Protein AF-A0A530C326-F1 (afdb_monomer)

Radius of gyration: 12.74 Å; Cα contacts (8 Å, |Δi|>4): 76; chains: 1; bounding box: 29×25×32 Å

Structure (mmCIF, N/CA/C/O backbone):
data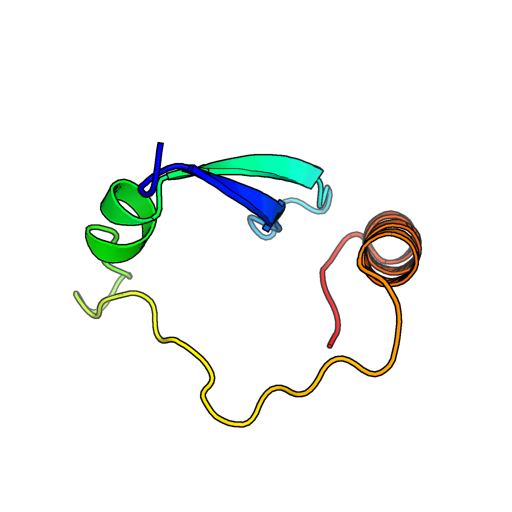_AF-A0A530C326-F1
#
_entry.id   AF-A0A530C326-F1
#
loop_
_atom_site.group_PDB
_atom_site.id
_atom_site.type_symbol
_atom_site.label_atom_id
_atom_site.label_alt_id
_atom_site.label_comp_id
_atom_site.label_asym_id
_atom_site.label_entity_id
_atom_site.label_seq_id
_atom_site.pdbx_PDB_ins_code
_atom_site.Cartn_x
_atom_site.Cartn_y
_atom_site.Cartn_z
_atom_site.occupancy
_atom_site.B_iso_or_equiv
_atom_site.auth_seq_id
_atom_site.auth_comp_id
_a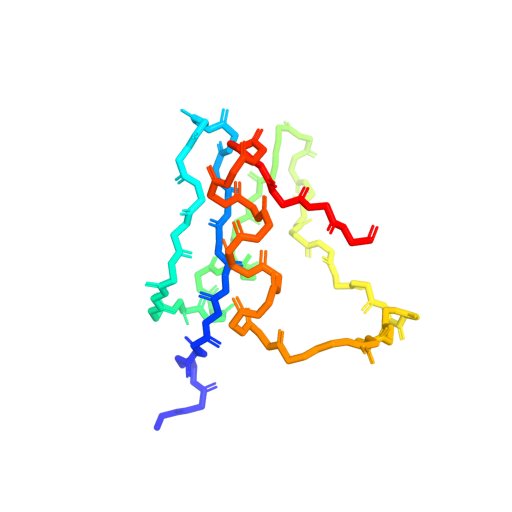tom_site.auth_asym_id
_atom_site.auth_atom_id
_atom_site.pdbx_PDB_model_num
ATOM 1 N N . ASP A 1 1 ? 7.858 -1.265 15.982 1.00 71.06 1 ASP A N 1
ATOM 2 C CA . ASP A 1 1 ? 6.561 -0.576 16.008 1.00 71.06 1 ASP A CA 1
ATOM 3 C C . ASP A 1 1 ? 5.591 -1.410 15.184 1.00 71.06 1 ASP A C 1
ATOM 5 O O . ASP A 1 1 ? 6.029 -1.930 14.166 1.00 71.06 1 ASP A O 1
ATOM 9 N N . LEU A 1 2 ? 4.366 -1.641 15.656 1.00 85.81 2 LEU A N 1
ATOM 10 C CA . LEU A 1 2 ? 3.354 -2.419 14.923 1.00 85.81 2 LEU A CA 1
ATOM 11 C C . LEU A 1 2 ? 2.499 -1.533 14.004 1.00 85.81 2 LEU A C 1
ATOM 13 O O . LEU A 1 2 ? 1.759 -2.069 13.185 1.00 85.81 2 LEU A O 1
ATOM 17 N N . ASP A 1 3 ? 2.594 -0.205 14.139 1.00 95.69 3 ASP A N 1
ATOM 18 C CA . ASP A 1 3 ? 1.830 0.738 13.320 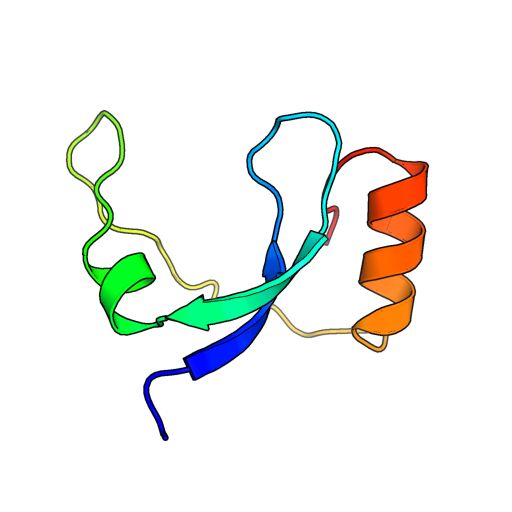1.00 95.69 3 ASP A CA 1
ATOM 19 C C . ASP A 1 3 ? 2.471 1.000 11.953 1.00 95.69 3 ASP A C 1
ATOM 21 O O . ASP A 1 3 ? 1.771 1.257 10.981 1.00 95.69 3 ASP A O 1
ATOM 25 N N . ILE A 1 4 ? 3.800 0.917 11.856 1.00 96.44 4 ILE A N 1
ATOM 26 C CA . ILE A 1 4 ? 4.523 1.218 10.619 1.00 96.44 4 ILE A CA 1
ATOM 27 C C . ILE A 1 4 ? 4.733 -0.052 9.797 1.00 96.44 4 ILE A C 1
ATOM 29 O O . ILE A 1 4 ? 5.419 -0.981 10.227 1.00 96.44 4 ILE A O 1
ATOM 33 N N . ALA A 1 5 ? 4.193 -0.058 8.583 1.00 95.06 5 ALA A N 1
ATOM 34 C CA . ALA A 1 5 ? 4.463 -1.060 7.562 1.00 95.06 5 ALA A CA 1
ATOM 35 C C . ALA A 1 5 ? 5.422 -0.506 6.498 1.00 95.06 5 ALA A C 1
ATOM 37 O O . ALA A 1 5 ? 5.515 0.702 6.300 1.00 95.06 5 ALA A O 1
ATOM 38 N N . PHE A 1 6 ? 6.113 -1.393 5.781 1.00 95.56 6 PHE A N 1
ATOM 39 C CA . PHE A 1 6 ? 6.902 -1.043 4.600 1.00 95.56 6 PHE A CA 1
ATOM 40 C C . PHE A 1 6 ? 6.224 -1.616 3.356 1.00 95.56 6 PHE A C 1
ATOM 42 O O . PHE A 1 6 ? 5.915 -2.809 3.323 1.00 95.56 6 PHE A O 1
ATOM 49 N N . GLY A 1 7 ? 5.976 -0.787 2.344 1.00 95.31 7 GLY A N 1
ATOM 50 C CA . GLY A 1 7 ? 5.167 -1.190 1.197 1.00 95.31 7 GLY A CA 1
ATOM 51 C C . GLY A 1 7 ? 5.329 -0.310 -0.036 1.00 95.31 7 GLY A C 1
ATOM 52 O O . GLY A 1 7 ? 6.001 0.720 -0.012 1.00 95.31 7 GLY A O 1
ATOM 53 N N . LEU A 1 8 ? 4.705 -0.761 -1.125 1.00 97.44 8 LEU A N 1
ATOM 54 C CA . LEU A 1 8 ? 4.574 -0.035 -2.385 1.00 97.44 8 LEU A CA 1
ATOM 55 C C . LEU A 1 8 ? 3.265 0.755 -2.360 1.00 97.44 8 LEU A C 1
ATOM 57 O O . LEU A 1 8 ? 2.198 0.165 -2.207 1.00 97.44 8 LEU A O 1
ATOM 61 N N . CYS A 1 9 ? 3.354 2.070 -2.518 1.00 96.06 9 CYS A N 1
ATOM 62 C CA . CYS A 1 9 ? 2.223 2.987 -2.477 1.00 96.06 9 CYS A CA 1
ATOM 63 C C . CYS A 1 9 ? 2.074 3.709 -3.815 1.00 96.06 9 CYS A C 1
ATOM 65 O O . CYS A 1 9 ? 3.058 4.063 -4.461 1.00 96.06 9 CYS A O 1
ATOM 67 N N . ASP A 1 10 ? 0.834 3.955 -4.219 1.00 95.38 10 ASP A N 1
ATOM 68 C CA . ASP A 1 10 ? 0.506 4.702 -5.428 1.00 95.38 10 ASP A CA 1
ATOM 69 C C . ASP A 1 10 ? -0.654 5.647 -5.134 1.00 95.38 10 ASP A C 1
ATOM 71 O O . ASP A 1 10 ? -1.733 5.222 -4.724 1.00 95.38 10 ASP A O 1
ATOM 75 N N . LEU A 1 11 ? -0.406 6.942 -5.324 1.00 91.31 11 LEU A N 1
ATOM 76 C CA . LEU A 1 11 ? -1.382 8.009 -5.104 1.00 91.31 11 LEU A CA 1
ATOM 77 C C . LEU A 1 11 ? -2.107 8.418 -6.397 1.00 91.31 11 LEU A C 1
ATOM 79 O O . LEU A 1 11 ? -2.819 9.420 -6.414 1.00 91.31 11 LEU A O 1
ATOM 83 N N . GLY A 1 12 ? -1.907 7.684 -7.496 1.00 92.19 12 GLY A N 1
ATOM 84 C CA . GLY A 1 12 ? -2.475 8.002 -8.805 1.00 92.19 12 GLY A CA 1
ATOM 85 C C . GLY A 1 12 ? -1.788 9.178 -9.506 1.00 92.19 12 GLY A C 1
ATOM 86 O O . GLY A 1 12 ? -2.354 9.753 -10.433 1.00 92.19 12 GLY A O 1
ATOM 87 N N . LEU A 1 13 ? -0.576 9.545 -9.073 1.00 94.94 13 LEU A N 1
ATOM 88 C CA . LEU A 1 13 ? 0.194 10.682 -9.601 1.00 94.94 13 LEU A CA 1
ATOM 89 C C . LEU A 1 13 ? 1.186 10.294 -10.710 1.00 94.94 13 LEU A C 1
ATOM 91 O O . LEU A 1 13 ? 1.941 11.137 -11.186 1.00 94.94 13 LEU A O 1
ATOM 95 N N . GLY A 1 14 ? 1.206 9.024 -11.126 1.00 96.00 14 GLY A N 1
ATOM 96 C CA . GLY A 1 14 ? 2.153 8.522 -12.127 1.00 96.00 14 GLY A CA 1
ATOM 97 C C . GLY A 1 14 ? 3.513 8.106 -11.555 1.00 96.00 14 GLY A C 1
ATOM 98 O O . GLY A 1 14 ? 4.379 7.665 -12.308 1.00 96.00 14 GLY A O 1
ATOM 99 N N . CYS A 1 15 ? 3.711 8.235 -10.241 1.00 95.75 15 CYS A N 1
ATOM 100 C CA . CYS A 1 15 ? 4.960 7.925 -9.546 1.00 95.75 15 CYS A CA 1
ATOM 101 C C . CYS A 1 15 ? 4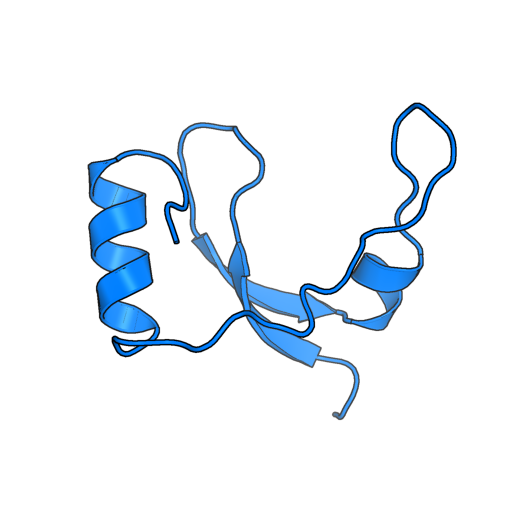.716 7.045 -8.302 1.00 95.75 15 CYS A C 1
ATOM 103 O O . CYS A 1 15 ? 4.667 7.557 -7.187 1.00 95.75 15 CYS A O 1
ATOM 105 N N . PRO A 1 16 ? 4.539 5.721 -8.467 1.00 97.12 16 PRO A N 1
ATOM 106 C CA . PRO A 1 16 ? 4.475 4.793 -7.340 1.00 97.12 16 PRO A CA 1
ATOM 107 C C . PRO A 1 16 ? 5.803 4.726 -6.576 1.00 97.12 16 PRO A C 1
ATOM 109 O O . PRO A 1 16 ? 6.879 4.723 -7.182 1.00 97.12 16 PRO A O 1
ATOM 112 N N . GLU A 1 17 ? 5.736 4.609 -5.251 1.00 96.00 17 GLU A N 1
ATOM 113 C CA . GLU A 1 17 ? 6.887 4.722 -4.349 1.00 96.00 17 GLU A CA 1
ATOM 114 C C . GLU A 1 17 ? 6.965 3.571 -3.342 1.00 96.00 17 GLU A C 1
ATOM 116 O O . GLU A 1 17 ? 5.956 3.031 -2.898 1.00 96.00 17 GLU A O 1
ATOM 121 N N . ILE A 1 18 ? 8.191 3.209 -2.959 1.00 97.19 18 ILE A N 1
ATOM 122 C CA . ILE A 1 18 ? 8.469 2.248 -1.888 1.00 97.19 18 ILE A CA 1
ATOM 123 C C . ILE A 1 18 ? 8.853 3.029 -0.635 1.00 97.19 18 ILE A C 1
ATOM 125 O O . ILE A 1 18 ? 9.776 3.844 -0.683 1.00 97.19 18 ILE A O 1
ATOM 129 N N . GLY A 1 19 ? 8.195 2.752 0.487 1.00 95.62 19 GLY A N 1
ATOM 130 C CA . GLY A 1 19 ? 8.461 3.471 1.726 1.00 95.62 19 GLY A CA 1
ATOM 131 C C . GLY A 1 19 ? 7.720 2.924 2.936 1.00 95.62 19 GLY A C 1
ATOM 132 O O . GLY A 1 19 ? 7.077 1.876 2.887 1.00 95.62 19 GLY A O 1
ATOM 133 N N . ASN A 1 20 ? 7.850 3.657 4.040 1.00 96.12 20 ASN A N 1
ATOM 134 C CA . ASN A 1 20 ? 7.119 3.387 5.271 1.00 96.12 20 ASN A CA 1
ATOM 135 C C . ASN A 1 20 ? 5.729 4.026 5.212 1.00 96.12 20 ASN A C 1
ATOM 137 O O . ASN A 1 20 ? 5.582 5.137 4.708 1.00 96.12 20 ASN A O 1
ATOM 141 N N . VAL A 1 21 ? 4.737 3.351 5.781 1.00 94.50 21 VAL A N 1
ATOM 142 C CA . VAL A 1 21 ? 3.357 3.823 5.874 1.00 94.50 21 VAL A CA 1
ATOM 143 C C . VAL A 1 21 ? 2.789 3.513 7.255 1.00 94.50 21 VAL A C 1
ATOM 145 O O . VAL A 1 21 ? 3.044 2.440 7.801 1.00 94.50 21 VAL A O 1
ATOM 148 N N . SER A 1 22 ? 2.023 4.444 7.822 1.00 94.94 22 SER A N 1
ATOM 149 C CA . SER A 1 22 ? 1.290 4.219 9.067 1.00 94.94 22 SER A CA 1
ATOM 150 C C . SER A 1 22 ? -0.046 3.525 8.787 1.00 94.94 22 SER A C 1
ATOM 152 O O . SER A 1 22 ? -0.871 3.999 8.001 1.00 94.94 22 SER A O 1
ATOM 154 N N . LEU A 1 23 ? -0.271 2.385 9.439 1.00 94.56 23 LEU A N 1
ATOM 155 C CA . LEU A 1 23 ? -1.521 1.634 9.361 1.00 94.56 23 LEU A CA 1
ATOM 156 C C . LEU A 1 23 ? -2.668 2.396 10.033 1.00 94.56 23 LEU A C 1
ATOM 158 O O . LEU A 1 23 ? -3.795 2.363 9.532 1.00 94.56 23 LEU A O 1
ATOM 162 N N . SER A 1 24 ? -2.398 3.109 11.129 1.00 95.12 24 SER A N 1
ATOM 163 C CA . SER A 1 24 ? -3.389 3.967 11.778 1.00 95.12 24 SER A CA 1
ATOM 164 C C . SER A 1 24 ? -3.819 5.123 10.873 1.00 95.12 24 SER A C 1
ATOM 166 O O . SER A 1 24 ? -5.026 5.323 10.715 1.00 95.12 24 SER A O 1
ATOM 168 N N . GLU A 1 25 ? -2.887 5.799 10.191 1.00 94.69 25 GLU A N 1
ATOM 169 C CA . GLU A 1 25 ? -3.223 6.823 9.192 1.00 94.69 25 GLU A CA 1
ATOM 170 C C . GLU A 1 25 ? -4.067 6.244 8.052 1.00 94.69 25 GLU A C 1
ATOM 172 O O . GLU A 1 25 ? -5.145 6.771 7.769 1.00 94.69 25 GLU A O 1
ATOM 177 N N . LEU A 1 26 ? -3.649 5.117 7.457 1.00 93.56 26 LEU A N 1
ATOM 178 C CA . LEU A 1 26 ? -4.419 4.437 6.405 1.00 93.56 26 LEU A CA 1
ATOM 179 C C . LEU A 1 26 ? -5.846 4.097 6.858 1.00 93.56 26 LEU A C 1
ATOM 181 O O . LEU A 1 26 ? -6.799 4.302 6.108 1.00 93.56 26 LEU A O 1
ATOM 185 N N . SER A 1 27 ? -6.015 3.612 8.090 1.00 93.75 27 SER A N 1
ATOM 186 C CA . SER A 1 27 ? -7.331 3.258 8.642 1.00 93.75 27 SER A CA 1
ATOM 187 C C . SER A 1 27 ? -8.228 4.474 8.927 1.00 93.75 27 SER A C 1
ATOM 189 O O . SER A 1 27 ? -9.462 4.371 8.917 1.00 93.75 27 SER A O 1
ATOM 191 N N . ALA A 1 28 ? -7.623 5.639 9.173 1.00 95.88 28 ALA A N 1
ATOM 192 C CA . ALA A 1 28 ? -8.317 6.894 9.430 1.00 95.88 28 ALA A CA 1
ATOM 193 C C . ALA A 1 28 ? -8.756 7.604 8.139 1.00 95.88 28 ALA A C 1
ATOM 195 O O . ALA A 1 28 ? -9.700 8.397 8.181 1.00 95.88 28 ALA A O 1
ATOM 196 N N . LEU A 1 29 ? -8.131 7.298 6.995 1.00 94.19 29 LEU A N 1
ATOM 197 C CA . LEU A 1 29 ? -8.498 7.876 5.703 1.00 94.19 29 LEU A CA 1
ATOM 198 C C . LEU A 1 29 ? -9.970 7.622 5.366 1.00 94.19 29 LEU A C 1
ATOM 200 O O . LEU A 1 29 ? -10.529 6.548 5.612 1.00 94.19 29 LEU A O 1
ATOM 204 N N . ARG A 1 30 ? -10.605 8.640 4.788 1.00 95.88 30 ARG A N 1
ATOM 205 C CA . ARG A 1 30 ? -11.979 8.584 4.292 1.00 95.88 30 ARG A CA 1
ATOM 206 C C . ARG A 1 30 ? -12.004 9.065 2.851 1.00 95.88 30 ARG A C 1
ATOM 208 O O . ARG A 1 30 ? -11.530 10.158 2.554 1.00 95.88 30 ARG A O 1
ATOM 215 N N . GLY A 1 31 ? -12.544 8.233 1.964 1.00 91.75 31 GLY A N 1
ATOM 216 C CA . GLY A 1 31 ? -12.755 8.587 0.564 1.00 91.75 31 GLY A CA 1
ATOM 217 C C . GLY A 1 31 ? -13.867 9.625 0.392 1.00 91.75 31 GLY A C 1
ATOM 218 O O . GLY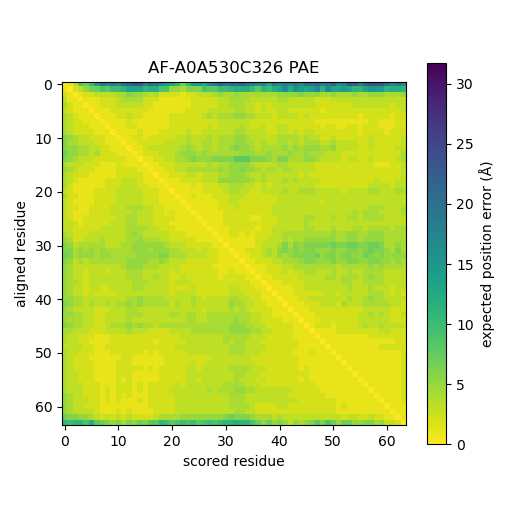 A 1 31 ? -14.521 10.030 1.351 1.00 91.75 31 GLY A O 1
ATOM 219 N N . GLN A 1 32 ? -14.137 10.017 -0.856 1.00 93.88 32 GLN A N 1
ATOM 220 C CA . GLN A 1 32 ? -15.145 11.041 -1.185 1.00 93.88 32 GLN A CA 1
ATOM 221 C C . GLN A 1 32 ? -16.556 10.713 -0.662 1.00 93.88 32 GLN A C 1
ATOM 223 O O . GLN A 1 32 ? -17.323 11.618 -0.355 1.00 93.88 32 GLN A O 1
ATOM 228 N N . LEU A 1 33 ? -16.88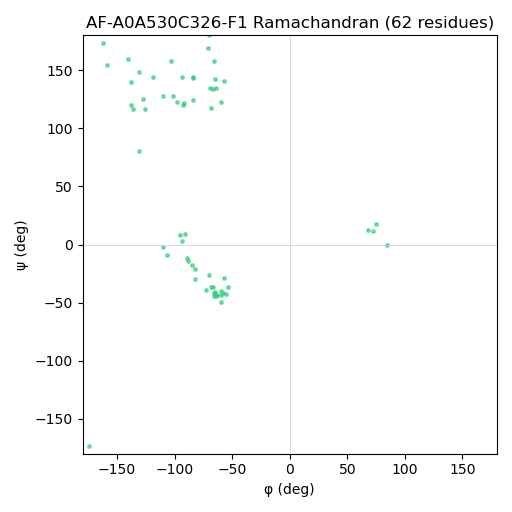7 9.424 -0.529 1.00 96.06 33 LEU A N 1
ATOM 229 C CA . LEU A 1 33 ? -18.166 8.951 0.012 1.00 96.06 33 LEU A CA 1
ATOM 230 C C . LEU A 1 33 ? -18.144 8.724 1.536 1.00 96.06 33 LEU A C 1
ATOM 232 O O . LEU A 1 33 ? -19.070 8.135 2.081 1.00 96.06 33 LEU A O 1
ATOM 236 N N . GLY A 1 34 ? -17.079 9.133 2.232 1.00 96.00 34 GLY A N 1
ATOM 237 C CA . GLY A 1 34 ? -16.916 8.896 3.669 1.00 96.00 34 GLY A CA 1
ATOM 238 C C . GLY A 1 34 ? -16.606 7.440 4.038 1.00 96.00 34 GLY A C 1
ATOM 239 O O . GLY A 1 34 ? -16.664 7.088 5.214 1.00 96.00 34 GLY A O 1
ATOM 240 N N . LEU A 1 35 ? -16.278 6.592 3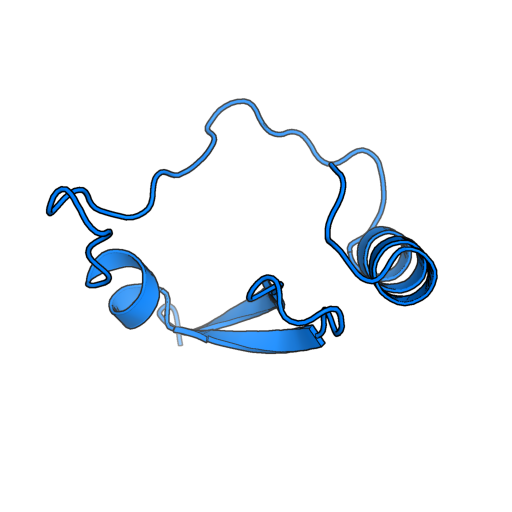.061 1.00 96.19 35 LEU A N 1
ATOM 241 C CA . LEU A 1 35 ? -15.915 5.191 3.286 1.00 96.19 35 LEU A CA 1
ATOM 242 C C . LEU A 1 35 ? -14.429 5.059 3.661 1.00 96.19 35 LEU A C 1
ATOM 244 O O . LEU A 1 35 ? -13.612 5.836 3.153 1.00 96.19 35 LEU A O 1
ATOM 248 N N . PRO A 1 36 ? -14.068 4.118 4.554 1.00 96.00 36 PRO A N 1
ATOM 249 C CA . PRO A 1 36 ? -12.676 3.839 4.888 1.00 96.00 36 PRO A CA 1
ATOM 250 C C . PRO A 1 36 ? -11.950 3.139 3.732 1.00 96.00 36 PRO A C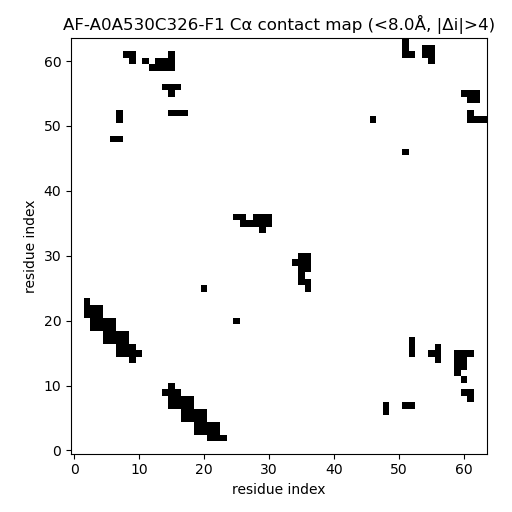 1
ATOM 252 O O . PRO A 1 36 ? -12.572 2.662 2.785 1.00 96.00 36 PRO A O 1
ATOM 255 N N . VAL A 1 37 ? -10.625 3.042 3.840 1.00 93.62 37 VAL A N 1
ATOM 256 C CA . VAL A 1 37 ? -9.830 2.150 2.986 1.00 93.62 37 VAL A CA 1
ATOM 257 C C . VAL A 1 37 ? -10.219 0.697 3.268 1.00 93.62 37 VAL A C 1
ATOM 259 O O . VAL A 1 37 ? -10.325 0.287 4.426 1.00 93.62 37 VAL A O 1
ATOM 262 N N . GLU A 1 38 ? -10.417 -0.085 2.210 1.00 93.94 38 GLU A N 1
ATOM 263 C CA . GLU A 1 38 ? -10.715 -1.512 2.306 1.00 93.94 38 GLU A CA 1
ATOM 264 C C . GLU A 1 38 ? -9.440 -2.350 2.205 1.00 93.94 38 GLU A C 1
ATOM 266 O O . GLU A 1 38 ? -8.513 -2.029 1.460 1.00 93.94 38 GLU A O 1
ATOM 271 N N . ARG A 1 39 ? -9.404 -3.458 2.951 1.00 93.00 39 ARG A N 1
ATOM 272 C CA . ARG A 1 39 ? -8.358 -4.472 2.825 1.00 93.00 39 ARG A CA 1
ATOM 273 C C . ARG A 1 39 ? -8.869 -5.611 1.958 1.00 93.00 39 ARG A C 1
ATOM 275 O O . ARG A 1 39 ? -9.841 -6.266 2.332 1.00 93.00 39 ARG A O 1
ATOM 282 N N . ASP A 1 40 ? -8.161 -5.900 0.874 1.00 94.50 40 ASP A N 1
ATOM 283 C CA . ASP A 1 40 ? -8.410 -7.106 0.090 1.00 94.50 40 ASP A CA 1
ATOM 284 C C . ASP A 1 40 ? -7.996 -8.351 0.899 1.00 94.50 40 ASP A C 1
ATOM 286 O O . ASP A 1 40 ? -6.840 -8.506 1.298 1.00 94.50 40 ASP A O 1
ATOM 290 N N . LEU A 1 41 ? -8.969 -9.216 1.198 1.00 95.94 41 LEU A N 1
ATOM 291 C CA . LEU A 1 41 ? -8.768 -10.452 1.960 1.00 95.94 41 LEU A CA 1
ATOM 292 C C . LEU A 1 41 ? -8.304 -11.625 1.094 1.00 95.94 41 LEU A C 1
ATOM 294 O O . LEU A 1 41 ? -7.833 -12.622 1.640 1.00 95.94 41 LEU A O 1
ATOM 298 N N . TYR A 1 42 ? -8.474 -11.521 -0.221 1.00 95.81 42 TYR A N 1
ATOM 299 C CA . TYR A 1 42 ? -8.224 -12.597 -1.175 1.00 95.81 42 TYR A CA 1
ATOM 300 C C . TYR A 1 42 ? -6.995 -12.331 -2.043 1.00 95.81 42 TYR A C 1
ATOM 302 O O . TYR A 1 42 ? -6.607 -13.193 -2.832 1.00 95.81 42 TYR A O 1
ATOM 310 N N . PHE A 1 43 ? -6.353 -11.174 -1.867 1.00 95.06 43 PHE A N 1
ATOM 311 C CA . PHE A 1 43 ? -5.058 -10.897 -2.463 1.00 95.06 43 PHE A CA 1
ATOM 312 C C . PHE A 1 43 ? -4.011 -11.918 -1.991 1.00 95.06 43 PHE A C 1
ATOM 314 O O . PHE A 1 43 ? -3.738 -12.062 -0.797 1.00 95.06 43 PHE A O 1
ATOM 321 N N . SER A 1 44 ? -3.395 -12.602 -2.955 1.00 96.06 44 SER A N 1
ATOM 322 C CA . SER A 1 44 ? -2.262 -13.498 -2.748 1.00 96.06 44 SER A CA 1
ATOM 323 C C . SER A 1 44 ? -1.136 -13.064 -3.672 1.00 96.06 44 SER A C 1
ATOM 325 O O . SER A 1 44 ? -1.280 -13.130 -4.890 1.00 96.06 44 SER A O 1
ATOM 327 N N . ALA A 1 45 ? -0.015 -12.638 -3.094 1.00 94.62 45 ALA A N 1
ATOM 328 C CA . ALA A 1 45 ? 1.144 -12.217 -3.868 1.00 94.62 45 ALA A CA 1
ATOM 329 C C . ALA A 1 45 ? 1.771 -13.404 -4.618 1.00 94.62 45 ALA A C 1
ATOM 331 O O . ALA A 1 45 ? 2.002 -14.465 -4.034 1.00 94.62 45 ALA A O 1
ATOM 332 N N . ASP A 1 46 ? 2.079 -13.202 -5.897 1.00 96.62 46 ASP A N 1
ATOM 333 C CA . ASP A 1 46 ? 2.743 -14.171 -6.777 1.00 96.62 46 ASP A CA 1
ATOM 334 C C . ASP A 1 46 ? 4.209 -13.811 -7.080 1.00 96.62 46 ASP A C 1
ATOM 336 O O . ASP A 1 46 ? 4.954 -14.632 -7.615 1.00 96.62 46 ASP A O 1
ATOM 340 N N . LYS A 1 47 ? 4.644 -12.608 -6.689 1.00 96.75 47 LYS A N 1
ATOM 341 C CA . LYS A 1 47 ? 6.014 -12.096 -6.838 1.00 96.75 47 LYS A CA 1
ATOM 342 C C . LYS A 1 47 ? 6.456 -11.300 -5.602 1.00 96.75 47 LYS A C 1
ATOM 344 O O . LYS A 1 47 ? 5.614 -10.865 -4.812 1.00 96.75 47 LYS A O 1
ATOM 349 N N . PRO A 1 48 ? 7.769 -11.112 -5.373 1.00 97.12 48 PRO A N 1
ATOM 350 C CA . PRO A 1 48 ? 8.254 -10.271 -4.282 1.00 97.12 48 PRO A CA 1
ATOM 351 C C . PRO A 1 48 ? 7.882 -8.794 -4.489 1.00 97.12 48 PRO A C 1
ATOM 353 O O . PRO A 1 48 ? 7.687 -8.325 -5.611 1.00 97.12 48 PRO A O 1
ATOM 356 N N . LEU A 1 49 ? 7.861 -8.026 -3.393 1.00 96.56 49 LEU A N 1
ATOM 357 C CA . LEU A 1 49 ? 7.543 -6.590 -3.405 1.00 96.56 49 LEU A CA 1
ATOM 358 C C . LEU A 1 49 ? 8.409 -5.788 -4.393 1.00 96.56 49 LEU A C 1
ATOM 360 O O . LEU A 1 49 ? 7.917 -4.858 -5.027 1.00 96.56 49 LEU A O 1
ATOM 364 N N . SER A 1 50 ? 9.685 -6.155 -4.543 1.00 96.81 50 SER A N 1
ATOM 365 C CA . SER A 1 50 ? 10.612 -5.512 -5.480 1.00 96.81 50 SER A CA 1
ATOM 366 C C . SER A 1 50 ? 10.141 -5.602 -6.930 1.00 96.81 50 SER A C 1
ATOM 368 O O . SER A 1 50 ? 10.225 -4.618 -7.657 1.00 96.81 50 SER A O 1
ATOM 370 N N . GLU A 1 51 ? 9.589 -6.745 -7.340 1.00 98.00 51 GLU A N 1
ATOM 371 C CA . GLU A 1 51 ? 9.110 -6.938 -8.709 1.00 98.00 51 GLU A CA 1
ATOM 372 C C . GLU A 1 51 ? 7.815 -6.166 -8.971 1.00 98.00 51 GLU A C 1
ATOM 374 O O . GLU A 1 51 ? 7.682 -5.537 -10.023 1.00 98.00 51 GLU A O 1
ATOM 379 N N . TYR A 1 52 ? 6.892 -6.120 -7.999 1.00 97.88 52 TYR A N 1
ATOM 380 C CA . TYR A 1 52 ? 5.745 -5.206 -8.079 1.00 97.88 52 TYR A CA 1
ATOM 381 C C . TYR A 1 52 ? 6.206 -3.749 -8.212 1.00 97.88 52 TYR A C 1
ATOM 383 O O . TYR A 1 52 ? 5.638 -3.003 -9.006 1.00 97.88 52 TYR A O 1
ATOM 391 N N . ALA A 1 53 ? 7.237 -3.340 -7.465 1.00 97.69 53 ALA A N 1
ATOM 392 C CA . ALA A 1 53 ? 7.740 -1.970 -7.490 1.00 97.69 53 ALA A CA 1
ATOM 393 C C . ALA A 1 53 ? 8.353 -1.600 -8.844 1.00 97.69 53 ALA A C 1
ATOM 395 O O . ALA A 1 53 ? 8.068 -0.527 -9.375 1.00 97.69 53 ALA A O 1
ATOM 396 N N . ASP A 1 54 ? 9.166 -2.481 -9.422 1.00 97.56 54 ASP A N 1
ATOM 397 C CA . ASP A 1 54 ? 9.783 -2.251 -10.729 1.00 97.56 54 ASP A CA 1
ATOM 398 C C . ASP A 1 54 ? 8.736 -2.196 -11.845 1.00 97.56 54 ASP A C 1
ATOM 400 O O . ASP A 1 54 ? 8.778 -1.308 -12.703 1.00 97.56 54 ASP A O 1
ATOM 404 N N . GLU A 1 55 ? 7.740 -3.085 -11.805 1.00 97.94 55 GLU A N 1
ATOM 405 C CA . GLU A 1 55 ? 6.622 -3.033 -12.742 1.00 97.94 55 GLU A CA 1
ATOM 406 C C . GLU A 1 55 ? 5.803 -1.747 -12.577 1.00 97.94 55 GLU A C 1
ATOM 408 O O . GLU A 1 55 ? 5.477 -1.098 -13.576 1.00 97.94 55 GLU A O 1
ATOM 413 N N .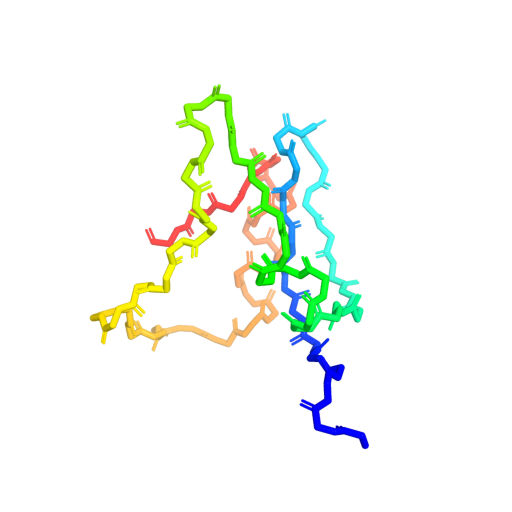 ALA A 1 56 ? 5.524 -1.338 -11.337 1.00 98.00 56 ALA A N 1
ATOM 414 C CA . ALA A 1 56 ? 4.763 -0.132 -11.051 1.00 98.00 56 ALA A CA 1
ATOM 415 C C . ALA A 1 56 ? 5.493 1.137 -11.506 1.00 98.00 56 ALA A C 1
ATOM 417 O O . ALA A 1 56 ? 4.874 1.999 -12.126 1.00 98.00 56 ALA A O 1
ATOM 418 N N . ARG A 1 57 ? 6.813 1.228 -11.301 1.00 96.38 57 ARG A N 1
ATOM 419 C CA . ARG A 1 57 ? 7.641 2.329 -11.828 1.00 96.38 57 ARG A CA 1
ATOM 420 C C . ARG A 1 57 ? 7.583 2.401 -13.348 1.00 96.38 57 ARG A C 1
ATOM 422 O O . ARG A 1 57 ? 7.440 3.484 -13.905 1.00 96.38 57 ARG A O 1
ATOM 429 N N . ARG A 1 58 ? 7.661 1.254 -14.030 1.00 97.25 58 ARG A N 1
ATOM 430 C CA . ARG A 1 58 ? 7.585 1.192 -15.497 1.00 97.25 58 ARG A CA 1
ATOM 431 C C . ARG A 1 58 ? 6.206 1.601 -16.023 1.00 97.25 58 ARG A C 1
ATOM 433 O O . ARG A 1 58 ? 6.115 2.190 -17.096 1.00 97.25 58 ARG A O 1
ATOM 440 N N . LEU A 1 59 ? 5.140 1.245 -15.308 1.00 97.94 59 LEU A N 1
ATOM 441 C CA . LEU A 1 59 ? 3.757 1.536 -15.698 1.00 97.94 59 LEU A CA 1
ATOM 442 C C . LEU A 1 59 ? 3.244 2.891 -15.191 1.00 97.94 59 LEU A C 1
ATOM 444 O O . LEU A 1 59 ? 2.189 3.334 -15.643 1.00 97.94 59 LEU A O 1
ATOM 448 N N . GLY A 1 60 ? 3.946 3.521 -14.249 1.00 97.62 60 GLY A N 1
ATOM 449 C CA . GLY A 1 60 ? 3.479 4.697 -13.516 1.00 97.62 60 GLY A CA 1
ATOM 450 C C . GLY A 1 60 ? 2.302 4.414 -12.576 1.00 97.62 60 GLY A C 1
ATOM 451 O O . GLY A 1 60 ? 1.658 5.356 -12.126 1.00 97.62 60 GLY A O 1
ATOM 452 N N . ARG A 1 61 ? 1.982 3.141 -12.306 1.00 98.00 61 ARG A N 1
ATOM 453 C CA . ARG A 1 61 ? 0.894 2.744 -11.400 1.00 98.00 61 ARG A CA 1
ATOM 454 C C . ARG A 1 61 ? 1.045 1.328 -10.858 1.00 98.00 61 ARG A C 1
ATOM 456 O O . ARG A 1 61 ? 1.604 0.474 -11.548 1.00 98.00 61 ARG A O 1
ATOM 463 N N . ILE A 1 62 ? 0.470 1.044 -9.692 1.00 97.06 62 ILE A N 1
ATOM 464 C CA . ILE A 1 62 ? 0.359 -0.332 -9.185 1.00 97.06 62 ILE A CA 1
ATOM 465 C C . ILE A 1 62 ? -0.626 -1.127 -10.048 1.00 97.06 62 ILE A C 1
ATOM 467 O O . ILE A 1 62 ? -1.716 -0.668 -10.394 1.00 97.06 62 ILE A O 1
ATOM 471 N N . ARG A 1 63 ? -0.229 -2.351 -10.394 1.00 92.75 63 ARG A N 1
ATOM 472 C CA . ARG A 1 63 ? -1.081 -3.350 -11.033 1.00 92.75 63 ARG A CA 1
ATOM 473 C C . ARG A 1 63 ? -0.822 -4.690 -10.355 1.00 92.75 63 ARG A C 1
ATOM 475 O O . ARG A 1 63 ? 0.307 -5.179 -10.410 1.00 92.75 63 ARG A O 1
ATOM 482 N N . VAL A 1 64 ? -1.855 -5.231 -9.718 1.00 84.50 64 VAL A N 1
ATOM 483 C CA . VAL A 1 64 ? -1.858 -6.524 -9.022 1.00 84.50 64 VAL A CA 1
ATOM 484 C C . VAL A 1 64 ? -2.844 -7.481 -9.666 1.00 84.50 64 VAL A C 1
ATOM 486 O O . VAL A 1 64 ? -3.803 -6.980 -10.299 1.00 84.50 64 VAL A O 1
#

pLDDT: mean 94.97, std 3.86, range [71.06, 98.0]

Nearest PDB structures (foldseek):
  3gxz-assembly1_B  TM=4.189E-01  e=6.989E+00  Nostoc ellipsosporum
  1lom-assembly1_A-2  TM=4.090E-01  e=7.979E+00  Nostoc ellipsosporum
  1d0d-assembly1_A  TM=4.122E-01  e=6.989E+00  Ornithodoros moubata
  7wu7-assembly1_3  TM=3.756E-01  e=7.979E+00  Homo sapiens

Solvent-accessible surface area (backbone atoms only — not comparable to full-atom values): 4162 Å² total; per-residue (Å²): 121,93,48,60,46,78,48,78,47,61,86,83,79,52,67,38,44,78,45,79,44,52,50,63,58,52,60,67,40,59,50,98,85,68,44,60,69,83,78,78,86,80,75,71,85,92,66,59,70,67,57,54,46,55,51,9,55,76,67,26,37,78,80,131

Sequence (64 aa):
DLDIAFGLCDLGLGCPEIGNVSLSELSALRGQLGLPVERDLYFSADKPLSEYADEARRLGRIRV

Secondary structure (DSSP, 8-state):
--SEEEEEE--SSS--EEEEEEHHHHHH-B-TTSPBPPPPSS---SS-HHHHHHHHHHHTS---

Mean predicted aligned error: 3.03 Å

Foldseek 3Di:
DVQKDWAWDAPPPLAIDTGIDGNVVQQPDAPPVRDGDDDDPPDDDPDDRVVQNVVCNVRSHGDD